Protein AF-A0A848JSM5-F1 (afdb_monomer)

Mean predicted aligned error: 14.93 Å

Structure (mmCIF, N/CA/C/O backbone):
data_AF-A0A848JSM5-F1
#
_entry.id   AF-A0A848JSM5-F1
#
loop_
_atom_site.group_PDB
_atom_site.id
_atom_site.type_symbol
_atom_site.label_atom_id
_atom_site.label_alt_id
_atom_site.label_comp_id
_atom_site.label_asym_id
_atom_site.label_entity_id
_atom_site.label_seq_id
_atom_site.pdbx_PDB_ins_code
_atom_site.Cartn_x
_atom_site.Cartn_y
_atom_site.Cartn_z
_atom_site.occupancy
_atom_site.B_iso_or_equiv
_atom_site.auth_seq_id
_atom_site.auth_comp_id
_atom_site.auth_asym_id
_atom_site.auth_atom_id
_atom_site.pdbx_PDB_model_num
ATOM 1 N N . MET A 1 1 ? 46.200 30.646 -58.687 1.00 48.59 1 MET A N 1
ATOM 2 C CA . MET A 1 1 ? 46.660 29.567 -57.787 1.00 48.59 1 MET A CA 1
ATOM 3 C C . MET A 1 1 ? 45.968 29.769 -56.439 1.00 48.59 1 MET A C 1
ATOM 5 O O . MET A 1 1 ? 46.358 30.695 -55.741 1.00 48.59 1 MET A O 1
ATOM 9 N N . PRO A 1 2 ? 44.880 29.048 -56.106 1.00 49.94 2 PRO A N 1
ATOM 10 C CA . PRO A 1 2 ? 44.233 29.205 -54.805 1.00 49.94 2 PRO A CA 1
ATOM 11 C C . PRO A 1 2 ? 45.131 28.624 -53.705 1.00 49.94 2 PRO A C 1
ATOM 13 O O . PRO A 1 2 ? 45.602 27.492 -53.800 1.00 49.94 2 PRO A O 1
ATOM 16 N N . SER A 1 3 ? 45.406 29.441 -52.691 1.00 56.88 3 SER A N 1
ATOM 17 C CA . SER A 1 3 ? 46.309 29.160 -51.575 1.00 56.88 3 SER A CA 1
ATOM 18 C C . SER A 1 3 ? 45.892 27.897 -50.813 1.00 56.88 3 SER A C 1
ATOM 20 O O . SER A 1 3 ? 44.774 27.810 -50.301 1.00 56.88 3 SER A O 1
ATOM 22 N N . GLY A 1 4 ? 46.806 26.926 -50.699 1.00 54.19 4 GLY A N 1
ATOM 23 C CA . GLY A 1 4 ? 46.560 25.599 -50.114 1.00 54.19 4 GLY A CA 1
ATOM 24 C C . GLY A 1 4 ? 46.012 25.595 -48.679 1.00 54.19 4 GLY A C 1
ATOM 25 O O . GLY A 1 4 ? 45.402 24.614 -48.265 1.00 54.19 4 GLY A O 1
ATOM 26 N N . ALA A 1 5 ? 46.131 26.701 -47.942 1.00 52.94 5 ALA A N 1
ATOM 27 C CA . ALA A 1 5 ? 45.606 26.846 -46.584 1.00 52.94 5 ALA A CA 1
ATOM 28 C C . ALA A 1 5 ? 44.074 26.670 -46.489 1.00 52.94 5 ALA A C 1
ATOM 30 O O . ALA A 1 5 ? 43.587 26.061 -45.538 1.00 52.94 5 ALA A O 1
ATOM 31 N N . ALA A 1 6 ? 43.307 27.125 -47.487 1.00 51.78 6 ALA A N 1
ATOM 32 C CA . ALA A 1 6 ? 41.842 27.021 -47.469 1.00 51.78 6 ALA A CA 1
ATOM 33 C C . ALA A 1 6 ? 41.346 25.569 -47.630 1.00 51.78 6 ALA A C 1
ATOM 35 O O . ALA A 1 6 ? 40.342 25.177 -47.035 1.00 51.78 6 ALA A O 1
ATOM 36 N N . PHE A 1 7 ? 42.083 24.745 -48.382 1.00 52.25 7 PHE A N 1
ATOM 37 C CA . PHE A 1 7 ? 41.768 23.325 -48.561 1.00 52.25 7 PHE A CA 1
ATOM 38 C C . PHE A 1 7 ? 41.990 22.519 -47.272 1.00 52.25 7 PHE A C 1
ATOM 40 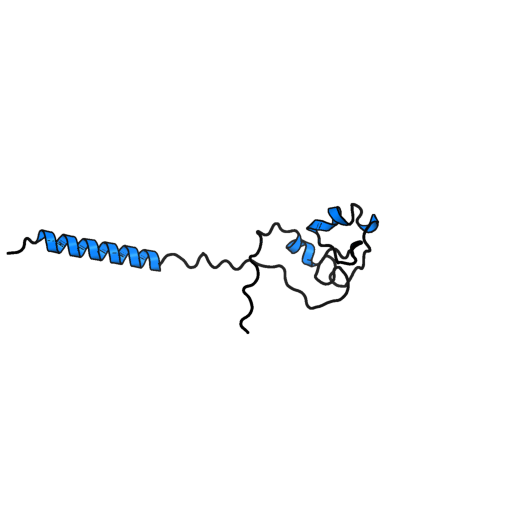O O . PHE A 1 7 ? 41.151 21.691 -46.916 1.00 52.25 7 PHE A O 1
ATOM 47 N N . PHE A 1 8 ? 43.071 22.795 -46.532 1.00 51.47 8 PHE A N 1
ATOM 48 C CA . PHE A 1 8 ? 43.365 22.111 -45.267 1.00 51.47 8 PHE A CA 1
ATOM 49 C C . PHE A 1 8 ? 42.349 22.437 -44.162 1.00 51.47 8 PHE A C 1
ATOM 51 O O . PHE A 1 8 ? 41.946 21.536 -43.423 1.00 51.47 8 PHE A O 1
ATOM 58 N N . VAL A 1 9 ? 41.872 23.686 -44.086 1.00 56.12 9 VAL A N 1
ATOM 59 C CA . VAL A 1 9 ? 40.868 24.117 -43.096 1.00 56.12 9 VAL A CA 1
ATOM 60 C C . VAL A 1 9 ? 39.523 23.414 -43.317 1.00 56.12 9 VAL A C 1
ATOM 62 O O . VAL A 1 9 ? 38.947 22.888 -42.366 1.00 56.12 9 VAL A O 1
ATOM 65 N N . CYS A 1 10 ? 39.055 23.302 -44.564 1.00 52.81 10 CYS A N 1
ATOM 66 C CA . CYS A 1 10 ? 37.804 22.605 -44.885 1.00 52.81 10 CYS A CA 1
ATOM 67 C C . CYS A 1 10 ? 37.871 21.091 -44.616 1.00 52.81 10 CYS A C 1
ATOM 69 O O . CYS A 1 10 ? 36.895 20.499 -44.150 1.00 52.81 10 CYS A O 1
ATOM 71 N N . ILE A 1 11 ? 39.018 20.451 -44.876 1.00 56.84 11 ILE A N 1
ATOM 72 C CA . ILE A 1 11 ? 39.216 19.013 -44.627 1.00 56.84 11 ILE A CA 1
ATOM 73 C C . ILE A 1 11 ? 39.283 18.725 -43.122 1.00 56.84 11 ILE A C 1
ATOM 75 O O . ILE A 1 11 ? 38.664 17.766 -42.656 1.00 56.84 11 ILE A O 1
ATOM 79 N N . ALA A 1 12 ? 39.980 19.562 -42.348 1.00 59.06 12 ALA A N 1
ATOM 80 C CA . ALA A 1 12 ? 40.025 19.446 -40.893 1.00 59.06 12 ALA A CA 1
ATOM 81 C C . ALA A 1 12 ? 38.633 19.651 -40.276 1.00 59.06 12 ALA A C 1
ATOM 83 O O . ALA A 1 12 ? 38.177 18.815 -39.500 1.00 59.06 12 ALA A O 1
ATOM 84 N N . MET A 1 13 ? 37.906 20.688 -40.697 1.00 58.66 13 MET A N 1
ATOM 85 C CA . MET A 1 13 ? 36.570 21.006 -40.183 1.00 58.66 13 MET A CA 1
ATOM 86 C C . MET A 1 13 ? 35.563 19.882 -40.470 1.00 58.66 13 MET A C 1
ATOM 88 O O . MET A 1 13 ? 34.798 19.486 -39.596 1.00 58.66 13 MET A O 1
ATOM 92 N N . ARG A 1 14 ? 35.638 19.269 -41.656 1.00 60.81 14 ARG A N 1
ATOM 93 C CA . ARG A 1 14 ? 34.800 18.123 -42.031 1.00 60.81 14 ARG A CA 1
ATOM 94 C C . ARG A 1 14 ? 35.130 16.875 -41.207 1.00 60.81 14 ARG A C 1
ATOM 96 O O . ARG A 1 14 ? 34.215 16.197 -40.756 1.00 60.81 14 ARG A O 1
ATOM 103 N N . ARG A 1 15 ? 36.409 16.595 -40.933 1.00 63.19 15 ARG A N 1
ATOM 104 C CA . ARG A 1 15 ? 36.826 15.466 -40.074 1.00 63.19 15 ARG A CA 1
ATOM 105 C C . ARG A 1 15 ? 36.381 15.636 -38.620 1.00 63.19 15 ARG A C 1
ATOM 107 O O . ARG A 1 15 ? 35.964 14.657 -38.011 1.00 63.19 15 ARG A O 1
ATOM 114 N N . TRP A 1 16 ? 36.422 16.858 -38.094 1.00 60.75 16 TRP A N 1
ATOM 115 C CA . TRP A 1 16 ? 35.923 17.177 -36.754 1.00 60.75 16 TRP A CA 1
ATOM 116 C C . TRP A 1 16 ? 34.403 17.018 -36.650 1.00 60.75 16 TRP A C 1
ATOM 118 O O . TRP A 1 16 ? 33.920 16.432 -35.685 1.00 60.75 16 TRP A O 1
ATOM 128 N N . ILE A 1 17 ? 33.660 17.445 -37.676 1.00 66.25 17 ILE A N 1
ATOM 129 C CA . ILE A 1 17 ? 32.206 17.241 -37.755 1.00 66.25 17 ILE A CA 1
ATOM 130 C C . ILE A 1 17 ? 31.872 15.743 -37.815 1.00 66.25 17 ILE A C 1
ATOM 132 O O . ILE A 1 17 ? 31.034 15.274 -37.050 1.00 66.25 17 ILE A O 1
ATOM 136 N N . PHE A 1 18 ? 32.561 14.964 -38.657 1.00 63.34 18 PHE A N 1
ATOM 137 C CA . PHE A 1 18 ? 32.331 13.518 -38.751 1.00 63.34 18 PHE A CA 1
ATOM 138 C C . PHE A 1 18 ? 32.675 12.774 -37.452 1.00 63.34 18 PHE A C 1
ATOM 140 O O . PHE A 1 18 ? 31.911 11.905 -37.040 1.00 63.34 18 PHE A O 1
ATOM 147 N N . ALA A 1 19 ? 33.779 13.121 -36.782 1.00 64.38 19 ALA A N 1
ATOM 148 C CA . ALA A 1 19 ? 34.157 12.515 -35.505 1.00 64.38 19 ALA A CA 1
ATOM 149 C C . ALA A 1 19 ? 33.168 12.861 -34.378 1.00 64.38 19 ALA A C 1
ATOM 151 O O . ALA A 1 19 ? 32.800 11.983 -33.600 1.00 64.38 19 ALA A O 1
ATOM 152 N N . ALA A 1 20 ? 32.684 14.107 -34.327 1.00 65.56 20 ALA A N 1
ATOM 153 C CA . ALA A 1 20 ? 31.655 14.526 -33.377 1.00 65.56 20 ALA A CA 1
ATOM 154 C C . ALA A 1 20 ? 30.314 13.813 -33.632 1.00 65.56 20 ALA A C 1
ATOM 156 O O . ALA A 1 20 ? 29.697 13.320 -32.692 1.00 65.56 20 ALA A O 1
ATOM 157 N N . CYS A 1 21 ? 29.889 13.679 -34.894 1.00 65.75 21 CYS A N 1
ATOM 158 C CA . CYS A 1 21 ? 28.680 12.930 -35.249 1.00 65.75 21 CYS A CA 1
ATOM 159 C C . CYS A 1 21 ? 28.793 11.436 -34.906 1.00 65.75 21 CYS A C 1
ATOM 161 O O . CYS A 1 21 ? 27.836 10.857 -34.396 1.00 65.75 21 CYS A O 1
ATOM 163 N N . LEU A 1 22 ? 29.955 10.814 -35.140 1.00 65.12 22 LEU A N 1
ATOM 164 C CA . LEU A 1 22 ? 30.190 9.411 -34.789 1.00 65.12 22 LEU A CA 1
ATOM 165 C C . LEU A 1 22 ? 30.195 9.201 -33.265 1.00 65.12 22 LEU A C 1
ATOM 167 O O . LEU A 1 22 ? 29.646 8.217 -32.784 1.00 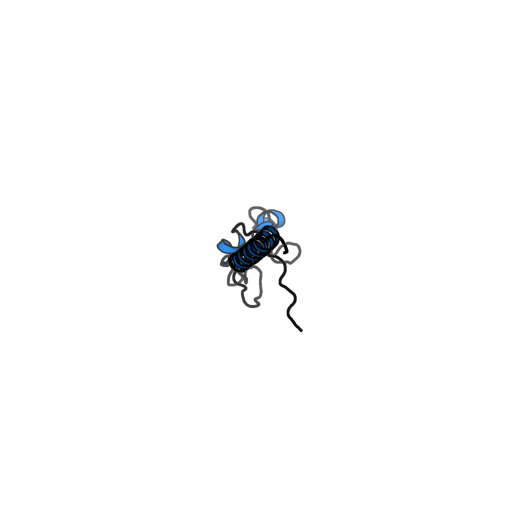65.12 22 LEU A O 1
ATOM 171 N N . ALA A 1 23 ? 30.762 10.142 -32.503 1.00 61.06 23 ALA A N 1
ATOM 172 C CA . ALA A 1 23 ? 30.735 10.107 -31.043 1.00 61.06 23 ALA A CA 1
ATOM 173 C C . ALA A 1 23 ? 29.303 10.221 -30.498 1.00 61.06 23 ALA A C 1
ATOM 175 O O . ALA A 1 23 ? 28.949 9.467 -29.598 1.00 61.06 23 ALA A O 1
ATOM 176 N N . VAL A 1 24 ? 28.461 11.084 -31.087 1.00 63.06 24 VAL A N 1
ATOM 177 C CA . VAL A 1 24 ? 27.030 11.213 -30.742 1.00 63.06 24 VAL A CA 1
ATOM 178 C C . VAL A 1 24 ? 26.243 9.935 -31.056 1.00 63.06 24 VAL A C 1
ATOM 180 O O . VAL A 1 24 ? 25.387 9.542 -30.268 1.00 63.06 24 VAL A O 1
ATOM 183 N N . LEU A 1 25 ? 26.568 9.243 -32.152 1.00 60.75 25 LEU A N 1
ATOM 184 C CA . LEU A 1 25 ? 25.968 7.950 -32.517 1.00 60.75 25 LEU A CA 1
ATOM 185 C C . LEU A 1 25 ? 26.408 6.782 -31.612 1.00 60.75 25 LEU A C 1
ATOM 187 O O . LEU A 1 25 ? 25.768 5.733 -31.632 1.00 60.75 25 LEU A O 1
ATOM 191 N N . LEU A 1 26 ? 27.471 6.954 -30.820 1.00 58.31 26 LEU A N 1
ATOM 192 C CA . LEU A 1 26 ? 27.982 5.965 -29.865 1.00 58.31 26 LEU A CA 1
ATOM 193 C C . LEU A 1 26 ? 27.612 6.287 -28.404 1.00 58.31 26 LEU A C 1
ATOM 195 O O . LEU A 1 26 ? 28.029 5.551 -27.506 1.00 58.31 26 LEU A O 1
ATOM 199 N N . LEU A 1 27 ? 26.828 7.346 -28.133 1.00 59.84 27 LEU A N 1
ATOM 200 C CA . LEU A 1 27 ? 26.305 7.571 -26.783 1.00 59.84 27 LEU A CA 1
ATOM 201 C C . LEU A 1 27 ? 25.325 6.442 -26.419 1.00 59.84 27 LEU A C 1
ATOM 203 O O . LEU A 1 27 ? 24.403 6.136 -27.176 1.00 59.84 27 LEU A O 1
ATOM 207 N N . PRO A 1 28 ? 25.536 5.789 -25.268 1.00 53.25 28 PRO A N 1
ATOM 208 C CA . PRO A 1 28 ? 24.999 4.471 -24.993 1.00 53.25 28 PRO A CA 1
ATOM 209 C C . PRO A 1 28 ? 23.483 4.513 -24.799 1.00 53.25 28 PRO A C 1
ATOM 211 O O . PRO A 1 28 ? 22.940 5.446 -24.205 1.00 53.25 28 PRO A O 1
ATOM 214 N N . ALA A 1 29 ? 22.819 3.422 -25.191 1.00 56.69 29 ALA A N 1
ATOM 215 C CA . ALA A 1 29 ? 21.423 3.071 -24.902 1.00 56.69 29 ALA A CA 1
ATOM 216 C C . ALA A 1 29 ? 21.089 2.942 -23.389 1.00 56.69 29 ALA A C 1
ATOM 218 O O . ALA A 1 29 ? 20.137 2.269 -23.002 1.00 56.69 29 ALA A O 1
ATOM 219 N N . ALA A 1 30 ? 21.853 3.600 -22.512 1.00 54.91 30 ALA A N 1
ATOM 220 C CA . ALA A 1 30 ? 21.730 3.576 -21.058 1.00 54.91 30 ALA A CA 1
ATOM 221 C C . ALA A 1 30 ? 20.475 4.295 -20.526 1.00 54.91 30 ALA A C 1
ATOM 223 O O . ALA A 1 30 ? 20.178 4.203 -19.337 1.00 54.91 30 ALA A O 1
ATOM 224 N N . PHE A 1 31 ? 19.717 4.989 -21.381 1.00 56.59 31 PHE A N 1
ATOM 225 C CA . PHE A 1 31 ? 18.493 5.689 -20.979 1.00 56.59 31 PHE A CA 1
ATOM 226 C C . PHE A 1 31 ? 17.221 4.829 -21.039 1.00 56.59 31 PHE A C 1
ATOM 228 O O . PHE A 1 31 ? 16.188 5.254 -20.524 1.00 56.59 31 PHE A O 1
ATOM 235 N N . LEU A 1 32 ? 17.270 3.605 -21.581 1.00 55.16 32 LEU A N 1
ATOM 236 C CA . LEU A 1 32 ? 16.140 2.668 -21.530 1.00 55.16 32 LEU A CA 1
ATOM 237 C C . LEU A 1 32 ? 16.172 1.829 -20.243 1.00 55.16 32 LEU A C 1
ATOM 239 O O . LEU A 1 32 ? 16.291 0.608 -20.265 1.00 55.16 32 LEU A O 1
ATOM 243 N N . GLN A 1 33 ? 16.064 2.485 -19.092 1.00 53.00 33 GLN A N 1
ATOM 244 C CA . GLN A 1 33 ? 15.760 1.800 -17.835 1.00 53.00 33 GLN A CA 1
ATOM 245 C C . GLN A 1 33 ? 14.237 1.669 -17.707 1.00 53.00 33 GLN A C 1
ATOM 247 O O . GLN A 1 33 ? 13.554 2.601 -17.279 1.00 53.00 33 GLN A O 1
ATOM 252 N N . ALA A 1 34 ? 13.696 0.508 -18.086 1.00 58.38 34 ALA A N 1
ATOM 253 C CA . ALA A 1 34 ? 12.335 0.125 -17.726 1.00 58.38 34 ALA A CA 1
ATOM 254 C C . ALA A 1 34 ? 12.233 0.064 -16.194 1.00 58.38 34 ALA A C 1
ATOM 256 O O . ALA A 1 34 ? 12.996 -0.649 -15.543 1.00 58.38 34 ALA A O 1
ATOM 257 N N . LYS A 1 35 ? 11.323 0.841 -15.599 1.00 55.12 35 LYS A N 1
ATO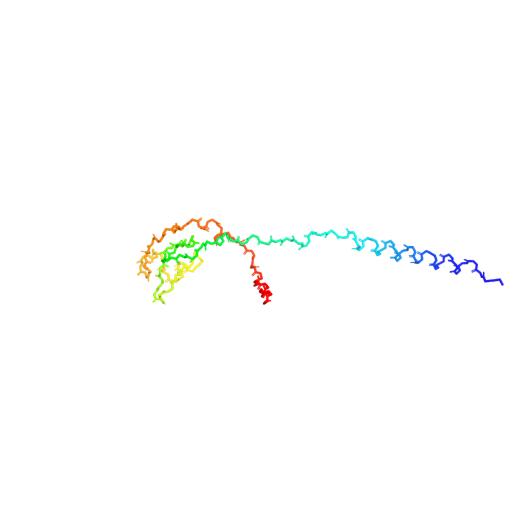M 258 C CA . LYS A 1 35 ? 11.100 0.798 -14.150 1.00 55.12 35 LYS A CA 1
ATOM 259 C C . LYS A 1 35 ? 10.227 -0.397 -13.802 1.00 55.12 35 LYS A C 1
ATOM 261 O O . LYS A 1 35 ? 9.121 -0.525 -14.315 1.00 55.12 35 LYS A O 1
ATOM 266 N N . GLU A 1 36 ? 10.728 -1.241 -12.910 1.00 54.12 36 GLU A N 1
ATOM 267 C CA . GLU A 1 36 ? 9.997 -2.371 -12.339 1.00 54.12 36 GLU A CA 1
ATOM 268 C C . GLU A 1 36 ? 8.770 -1.869 -11.564 1.00 54.12 36 GLU A C 1
ATOM 270 O O . GLU A 1 36 ? 8.887 -1.351 -10.449 1.00 54.12 36 GLU A O 1
ATOM 275 N N . ALA A 1 37 ? 7.585 -2.007 -12.155 1.00 68.12 37 ALA A N 1
ATOM 276 C CA . ALA A 1 37 ? 6.340 -1.950 -11.404 1.00 68.12 37 ALA A CA 1
ATOM 277 C C . ALA A 1 37 ? 6.209 -3.223 -10.553 1.00 68.12 37 ALA A C 1
ATOM 279 O O . ALA A 1 37 ? 6.770 -4.269 -10.889 1.00 68.12 37 ALA A O 1
ATOM 280 N N . CYS A 1 38 ? 5.461 -3.150 -9.449 1.00 76.69 38 CYS A N 1
ATOM 281 C CA . CYS A 1 38 ? 5.126 -4.363 -8.709 1.00 76.69 38 CYS A CA 1
ATOM 282 C C . CYS A 1 38 ? 4.367 -5.340 -9.617 1.00 76.69 38 CYS A C 1
ATOM 284 O O . CYS A 1 38 ? 3.610 -4.889 -10.478 1.00 76.69 38 CYS A O 1
ATOM 286 N N . PRO A 1 39 ? 4.550 -6.658 -9.430 1.00 74.88 39 PRO A N 1
ATOM 287 C CA . PRO A 1 39 ? 3.872 -7.654 -10.245 1.00 74.88 39 PRO A CA 1
ATOM 288 C C . PRO A 1 39 ? 2.356 -7.450 -10.169 1.00 74.88 39 PRO A C 1
ATOM 290 O O . PRO A 1 39 ? 1.751 -7.545 -9.094 1.00 74.88 39 PRO A O 1
ATOM 293 N N . GLU A 1 40 ? 1.755 -7.147 -11.319 1.00 71.50 40 GLU A N 1
ATOM 294 C CA . GLU A 1 40 ? 0.308 -7.041 -11.455 1.00 71.50 40 GLU A CA 1
ATOM 295 C C . GLU A 1 40 ? -0.287 -8.443 -11.274 1.00 71.50 40 GLU A C 1
ATOM 297 O O . GLU A 1 40 ? 0.174 -9.422 -11.863 1.00 71.50 40 GLU A O 1
ATOM 302 N N . ARG A 1 41 ? -1.298 -8.549 -10.416 1.00 71.50 41 ARG A N 1
ATOM 303 C CA . ARG A 1 41 ? -1.978 -9.811 -10.107 1.00 71.50 41 ARG A CA 1
ATOM 304 C C . ARG A 1 41 ? -3.321 -9.873 -10.835 1.00 71.50 41 ARG A C 1
ATOM 306 O O . ARG A 1 41 ? -3.920 -8.817 -11.068 1.00 71.50 41 ARG A O 1
ATOM 313 N N . PRO A 1 42 ? -3.806 -11.081 -11.186 1.00 78.00 42 PRO A N 1
ATOM 314 C CA . PRO A 1 42 ? -5.074 -11.240 -11.887 1.00 78.00 42 PRO A CA 1
ATOM 315 C C . PRO A 1 42 ? -6.230 -10.578 -11.121 1.00 78.00 42 PRO A C 1
ATOM 317 O O . PRO A 1 42 ? -6.143 -10.395 -9.901 1.00 78.00 42 PRO A O 1
ATOM 320 N N . PRO A 1 43 ? -7.325 -10.217 -11.814 1.00 80.00 43 PRO A N 1
ATOM 321 C CA . PRO A 1 43 ? -8.516 -9.697 -11.165 1.00 80.00 43 PRO A CA 1
ATOM 322 C C . PRO A 1 43 ? -8.982 -10.655 -10.071 1.00 80.00 43 PRO A C 1
ATOM 324 O O . PRO A 1 43 ? -9.173 -11.847 -10.296 1.00 80.00 43 PRO A O 1
ATOM 327 N N . CYS A 1 44 ? -9.162 -10.119 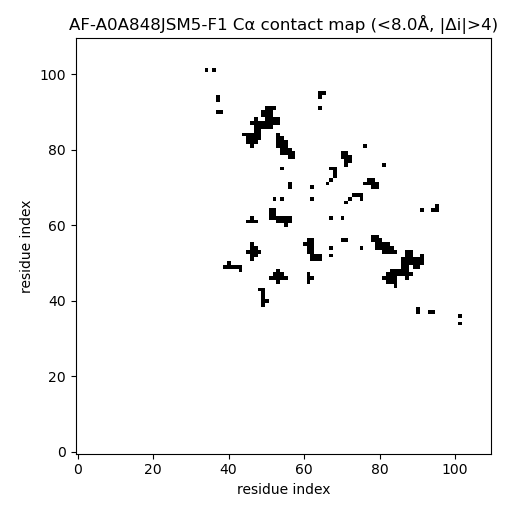-8.875 1.00 86.44 44 CYS A N 1
ATOM 328 C CA . CYS A 1 44 ? -9.529 -10.872 -7.690 1.00 86.44 44 CYS A CA 1
ATOM 329 C C . CYS A 1 44 ? -10.520 -10.052 -6.859 1.00 86.44 44 CYS A C 1
ATOM 331 O O . CYS A 1 44 ? -10.696 -8.851 -7.084 1.00 86.44 44 CYS A O 1
ATOM 333 N N . ARG A 1 45 ? -11.217 -10.714 -5.930 1.00 90.69 45 ARG A N 1
ATOM 334 C CA . ARG A 1 45 ? -12.225 -10.083 -5.069 1.00 90.69 45 ARG A CA 1
ATOM 335 C C . ARG A 1 45 ? -11.693 -9.911 -3.652 1.00 90.69 45 ARG A C 1
ATOM 337 O O . ARG A 1 45 ? -10.942 -10.747 -3.161 1.00 90.69 45 ARG A O 1
ATOM 344 N N . GLY A 1 46 ? -12.149 -8.842 -3.009 1.00 92.62 46 GLY A N 1
ATOM 345 C CA . GLY A 1 46 ? -11.775 -8.489 -1.644 1.00 92.62 46 GLY A CA 1
ATOM 346 C C . GLY A 1 46 ? -10.486 -7.671 -1.552 1.00 92.62 46 GLY A C 1
ATOM 347 O O . GLY A 1 46 ? -9.614 -7.701 -2.425 1.00 92.62 46 GLY A O 1
ATOM 348 N N . CYS A 1 47 ? -10.375 -6.897 -0.483 1.00 94.44 47 CYS A N 1
ATOM 349 C CA . CYS A 1 47 ? -9.217 -6.073 -0.199 1.00 94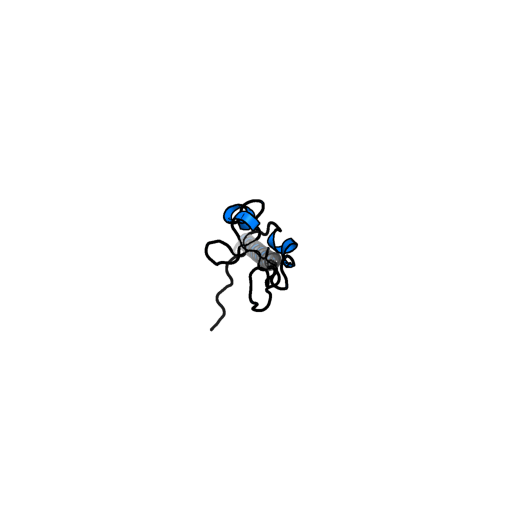.44 47 CYS A CA 1
ATOM 350 C C . CYS A 1 47 ? -8.037 -6.941 0.225 1.00 94.44 47 CYS A C 1
ATOM 352 O O . CYS A 1 47 ? -8.175 -7.871 1.013 1.00 94.44 47 CYS A O 1
ATOM 354 N N . GLY A 1 48 ? -6.863 -6.624 -0.327 1.00 92.19 48 GLY A N 1
ATOM 355 C CA . GLY A 1 48 ? -5.631 -7.390 -0.124 1.00 92.19 48 GLY A CA 1
ATOM 356 C C . GLY A 1 48 ? -5.335 -8.421 -1.209 1.00 92.19 48 GLY A C 1
ATOM 35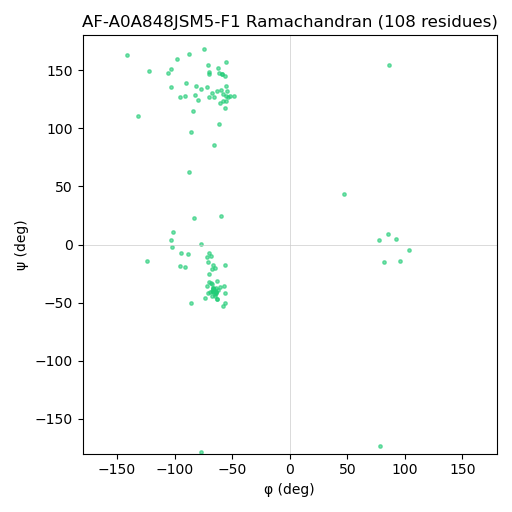7 O O . GLY A 1 48 ? -4.183 -8.815 -1.338 1.00 92.19 48 GLY A O 1
ATOM 358 N N . CYS A 1 49 ? -6.296 -8.764 -2.071 1.00 92.19 49 CYS A N 1
ATOM 359 C CA . CYS A 1 49 ? -6.114 -9.859 -3.026 1.00 92.19 49 CYS A CA 1
ATOM 360 C C . CYS A 1 49 ? -4.977 -9.621 -4.045 1.00 92.19 49 CYS A C 1
ATOM 362 O O . CYS A 1 49 ? -4.254 -10.530 -4.449 1.00 92.19 49 CYS A O 1
ATOM 364 N N . LYS A 1 50 ? -4.743 -8.352 -4.400 1.00 88.56 50 LYS A N 1
ATOM 365 C CA . LYS A 1 50 ? -3.607 -7.910 -5.222 1.00 88.56 50 LYS A CA 1
ATOM 366 C C . LYS A 1 50 ? -2.317 -7.695 -4.415 1.00 88.56 50 LYS A C 1
ATOM 368 O O . LYS A 1 50 ? -1.471 -6.907 -4.828 1.00 88.56 50 LYS A O 1
ATOM 373 N N . GLY A 1 51 ? -2.161 -8.309 -3.244 1.00 89.94 51 GLY A N 1
ATOM 374 C CA . GLY A 1 51 ? -0.980 -8.106 -2.401 1.00 89.94 51 GLY A CA 1
ATOM 375 C C . GLY A 1 51 ? -1.034 -6.900 -1.458 1.00 89.94 51 GLY A C 1
ATOM 376 O O . GLY A 1 51 ? -0.012 -6.548 -0.873 1.00 89.94 51 GLY A O 1
ATOM 377 N N . GLY A 1 52 ? -2.192 -6.244 -1.331 1.00 92.06 52 GLY A N 1
ATOM 378 C CA . GLY A 1 52 ? -2.392 -5.070 -0.470 1.00 92.06 52 GLY A CA 1
ATOM 379 C C . GLY A 1 52 ? -2.521 -5.413 1.024 1.00 92.06 52 GLY A C 1
ATOM 380 O O . GLY A 1 52 ? -2.477 -6.586 1.388 1.00 92.06 52 GLY A O 1
ATOM 381 N N . PRO A 1 53 ? -2.736 -4.420 1.905 1.00 94.31 53 PRO A N 1
ATOM 382 C CA . PRO A 1 53 ? -2.803 -4.630 3.355 1.00 94.31 53 PRO A CA 1
ATOM 383 C C . PRO A 1 53 ? -4.067 -5.355 3.840 1.00 94.31 53 PRO A C 1
ATOM 385 O O . PRO A 1 53 ? -4.115 -5.749 4.997 1.00 94.31 53 PRO A O 1
ATOM 388 N N . GLY A 1 54 ? -5.085 -5.534 2.992 1.00 95.56 54 GLY A N 1
ATOM 389 C CA . GLY A 1 54 ? -6.275 -6.321 3.340 1.00 95.56 54 GLY A CA 1
ATOM 390 C C . GLY A 1 54 ? -7.440 -5.535 3.941 1.00 95.56 54 GLY A C 1
ATOM 391 O O . GLY A 1 54 ? -8.437 -6.137 4.321 1.00 95.56 54 GLY A O 1
ATOM 392 N N . TYR A 1 55 ? -7.341 -4.206 4.022 1.00 96.62 55 TYR A N 1
ATOM 393 C CA . TYR A 1 55 ? -8.337 -3.364 4.687 1.00 96.6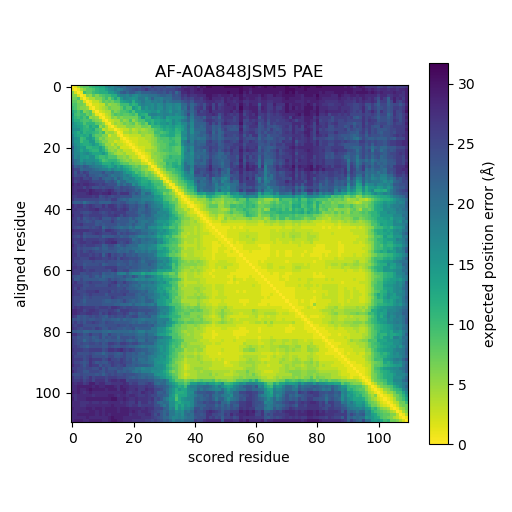2 55 TYR A CA 1
ATOM 394 C C . TYR A 1 55 ? -9.250 -2.642 3.695 1.00 96.62 55 TYR A C 1
ATOM 396 O O . TYR A 1 55 ? -8.775 -2.057 2.715 1.00 96.62 55 TYR A O 1
ATOM 404 N N . ARG A 1 56 ? -10.554 -2.650 3.983 1.00 96.94 56 ARG A N 1
ATOM 405 C CA . ARG A 1 56 ? -11.555 -1.796 3.342 1.00 96.94 56 ARG A CA 1
ATOM 406 C C . ARG A 1 56 ? -11.793 -0.554 4.193 1.00 96.94 56 ARG A C 1
ATOM 408 O O . ARG A 1 56 ? -12.066 -0.660 5.388 1.00 96.94 56 ARG A O 1
ATOM 415 N N . GLY A 1 57 ? -11.672 0.605 3.560 1.00 95.88 57 GLY A N 1
ATOM 416 C CA . GLY A 1 57 ? -11.908 1.905 4.158 1.00 95.88 57 GLY A CA 1
ATOM 417 C C . GLY A 1 57 ? -13.392 2.209 4.363 1.00 95.88 57 GLY A C 1
ATOM 418 O O . GLY A 1 57 ? -14.259 1.524 3.812 1.00 95.88 57 GLY A O 1
ATOM 419 N N . PRO A 1 58 ? -13.695 3.269 5.127 1.00 94.94 58 PRO A N 1
ATOM 420 C CA . PRO A 1 58 ? -15.065 3.731 5.348 1.00 94.94 58 PRO A CA 1
ATOM 421 C C . PRO A 1 58 ? -15.743 4.240 4.065 1.00 94.94 58 PRO A C 1
ATOM 423 O O . PRO A 1 58 ? -16.965 4.268 3.985 1.00 94.94 58 PRO A O 1
ATOM 426 N N . ASP A 1 59 ? -14.964 4.599 3.042 1.00 94.06 59 ASP A N 1
ATOM 427 C CA . ASP A 1 59 ? -15.437 4.951 1.698 1.00 94.06 59 ASP A CA 1
ATOM 428 C C . ASP A 1 59 ? -15.835 3.724 0.850 1.00 94.06 59 ASP A C 1
ATOM 430 O O . ASP A 1 59 ? -16.213 3.855 -0.315 1.00 94.06 59 ASP A O 1
ATOM 434 N N . GLY A 1 60 ? -15.715 2.518 1.411 1.00 93.88 60 GLY A N 1
ATOM 435 C CA . GLY A 1 60 ? -15.990 1.258 0.733 1.00 93.88 60 GLY A CA 1
ATOM 436 C C . GLY A 1 60 ? -14.885 0.808 -0.226 1.00 93.88 60 GLY A C 1
ATOM 437 O O . GLY A 1 60 ? -15.046 -0.231 -0.874 1.00 93.88 60 GLY A O 1
ATOM 438 N N . ARG A 1 61 ? -13.754 1.522 -0.327 1.00 94.56 61 ARG A N 1
ATOM 439 C CA . ARG A 1 61 ? -12.630 1.170 -1.214 1.00 94.56 61 ARG A CA 1
ATOM 440 C C . ARG A 1 61 ? -11.531 0.437 -0.447 1.00 94.56 61 ARG A C 1
ATOM 442 O O . ARG A 1 61 ? -11.439 0.504 0.774 1.00 94.56 61 ARG A O 1
ATOM 449 N N . CYS A 1 62 ? -10.682 -0.290 -1.169 1.00 94.69 62 CYS A N 1
ATOM 450 C CA . CYS A 1 62 ? -9.525 -0.942 -0.561 1.00 94.69 62 CYS A CA 1
ATOM 451 C C . CYS A 1 62 ? -8.407 0.063 -0.301 1.00 94.69 62 CYS A C 1
ATOM 453 O O . CYS A 1 62 ? -8.053 0.843 -1.184 1.00 94.69 62 CYS A O 1
ATOM 455 N N . VAL A 1 63 ? -7.832 0.005 0.895 1.00 94.81 63 VAL A N 1
ATOM 456 C CA . VAL A 1 63 ? -6.784 0.923 1.337 1.00 94.81 63 VAL A CA 1
ATOM 457 C C . VAL A 1 63 ? -5.408 0.360 0.976 1.00 94.81 63 VAL A C 1
ATOM 459 O O . VAL A 1 63 ? -5.168 -0.841 1.099 1.00 94.81 63 VAL A O 1
ATOM 462 N N . GLY A 1 64 ? -4.502 1.218 0.502 1.00 92.75 64 GLY A N 1
ATOM 463 C CA . GLY A 1 64 ? -3.109 0.866 0.210 1.00 92.75 64 GLY A CA 1
ATOM 464 C C . GLY A 1 64 ? -2.197 1.003 1.434 1.00 92.75 64 GLY A C 1
ATOM 465 O O . GLY A 1 64 ? -2.544 1.674 2.400 1.00 92.75 64 GLY A O 1
ATOM 466 N N . PHE A 1 65 ? -0.999 0.405 1.395 1.00 91.69 65 PHE A N 1
ATOM 467 C CA . PHE A 1 65 ? -0.040 0.488 2.512 1.00 91.69 65 PHE A CA 1
ATOM 468 C C . PHE A 1 65 ? 0.337 1.928 2.887 1.00 91.69 65 PHE A C 1
ATOM 470 O O . PHE A 1 65 ? 0.525 2.209 4.066 1.00 91.69 65 PHE A O 1
ATOM 477 N N . ALA A 1 66 ? 0.428 2.829 1.903 1.00 89.44 66 ALA A N 1
ATOM 478 C CA . ALA A 1 66 ? 0.803 4.226 2.120 1.00 89.44 66 ALA A CA 1
ATOM 479 C C . ALA A 1 66 ? -0.263 5.029 2.885 1.00 89.44 66 ALA A C 1
ATOM 481 O O . ALA A 1 66 ? 0.078 5.909 3.669 1.00 89.44 66 ALA A O 1
ATOM 482 N N . ASP A 1 67 ? -1.541 4.700 2.686 1.00 92.81 67 ASP A N 1
ATOM 483 C CA . ASP A 1 67 ? -2.668 5.432 3.272 1.00 92.81 67 ASP A CA 1
ATOM 484 C C . ASP A 1 67 ? -3.287 4.715 4.478 1.00 92.81 67 ASP A C 1
ATOM 486 O O . ASP A 1 67 ? -4.211 5.241 5.098 1.00 92.81 67 ASP A O 1
ATOM 490 N N . LEU A 1 68 ? -2.790 3.525 4.834 1.00 92.94 68 LEU A N 1
ATOM 491 C CA . LEU A 1 68 ? -3.395 2.671 5.854 1.00 92.94 68 LEU A CA 1
ATOM 492 C C . LEU A 1 68 ? -3.513 3.374 7.208 1.00 92.94 68 LEU A C 1
ATOM 494 O O . LEU A 1 68 ? -4.609 3.458 7.747 1.00 92.94 68 LEU A O 1
ATOM 498 N N . SER A 1 69 ? -2.426 3.937 7.734 1.00 92.81 69 SER A N 1
ATOM 499 C CA . SER A 1 69 ? -2.461 4.652 9.017 1.00 92.81 69 SER A CA 1
ATOM 500 C C . SER A 1 69 ? -3.269 5.951 8.939 1.00 92.81 69 SER A C 1
ATOM 502 O O . SER A 1 69 ? -3.970 6.303 9.884 1.00 92.81 69 SER A O 1
ATOM 504 N N . LYS A 1 70 ? -3.235 6.643 7.794 1.00 94.19 70 LYS A N 1
ATOM 505 C CA . LYS A 1 70 ? -3.968 7.898 7.575 1.00 94.19 70 LYS A CA 1
ATOM 506 C C . LYS A 1 70 ? -5.485 7.687 7.553 1.00 94.19 70 LYS A C 1
ATOM 508 O O . LYS A 1 70 ? -6.218 8.472 8.148 1.00 94.19 70 LYS A O 1
ATOM 513 N N . ILE A 1 71 ? -5.950 6.650 6.859 1.00 95.06 71 ILE A N 1
ATOM 514 C CA . ILE A 1 71 ? -7.378 6.354 6.685 1.00 95.06 71 ILE A CA 1
ATOM 515 C C . ILE A 1 71 ? -7.896 5.525 7.863 1.00 95.06 71 ILE A C 1
ATOM 517 O O . ILE A 1 71 ? -8.899 5.879 8.484 1.00 95.06 71 ILE A O 1
ATOM 521 N N . CYS A 1 72 ? -7.203 4.436 8.190 1.00 95.31 72 CYS A N 1
ATOM 522 C CA . CYS A 1 72 ? -7.675 3.432 9.139 1.00 95.31 72 CYS A CA 1
ATOM 523 C C . CYS A 1 72 ? -7.249 3.697 10.589 1.00 95.31 72 CYS A C 1
ATOM 525 O O . CYS A 1 72 ? -7.873 3.172 11.510 1.00 95.31 72 CYS A O 1
ATOM 527 N N . GLY A 1 73 ? -6.224 4.526 10.802 1.00 93.38 73 GLY A N 1
ATOM 528 C CA . GLY A 1 73 ? -5.606 4.725 12.111 1.00 93.38 73 GLY A CA 1
ATOM 529 C C . GLY A 1 73 ? -4.651 3.595 12.496 1.00 93.38 73 GLY A C 1
ATOM 530 O O . GLY A 1 73 ? -4.357 2.694 11.708 1.00 93.38 73 GLY A O 1
ATOM 531 N N . GLU A 1 74 ? -4.164 3.659 13.732 1.00 93.50 74 GLU A N 1
ATOM 532 C CA . GLU A 1 74 ? -3.290 2.651 14.322 1.00 93.50 74 GLU A CA 1
ATOM 533 C C . GLU A 1 74 ? -3.820 2.291 15.721 1.00 93.50 74 GLU A C 1
ATOM 535 O O . GLU A 1 74 ? -3.785 3.139 16.615 1.00 93.50 74 GLU A O 1
ATOM 540 N N . PRO A 1 75 ? -4.356 1.071 15.931 1.00 90.94 75 PRO A N 1
ATOM 541 C CA . PRO A 1 75 ? -4.502 -0.029 14.972 1.00 90.94 75 PRO A CA 1
ATOM 542 C C . PRO A 1 75 ? -5.549 0.222 13.857 1.00 90.94 75 PRO A C 1
ATOM 544 O O . PRO A 1 75 ? -6.594 0.823 14.110 1.00 90.94 75 PRO A O 1
ATOM 547 N N . PRO A 1 76 ? -5.326 -0.302 12.633 1.00 91.94 76 PRO A N 1
ATOM 548 C CA . PRO A 1 76 ? -6.192 -0.067 11.467 1.00 91.94 76 PRO A CA 1
ATOM 549 C C . PRO A 1 76 ? -7.598 -0.675 11.593 1.00 91.94 76 PRO A C 1
ATOM 551 O O . PRO A 1 76 ? -8.524 -0.275 10.888 1.00 91.94 76 PRO A O 1
ATOM 554 N N . THR A 1 77 ? -7.786 -1.619 12.513 1.00 93.12 77 THR A N 1
ATOM 555 C CA . THR A 1 77 ? -9.081 -2.246 12.812 1.00 93.12 77 THR A CA 1
ATOM 556 C C . THR A 1 77 ? -10.087 -1.298 13.469 1.00 93.12 77 THR A C 1
ATOM 558 O O . THR A 1 77 ? -11.255 -1.653 13.582 1.00 93.12 77 THR A O 1
ATOM 561 N N . GLN A 1 78 ? -9.676 -0.097 13.895 1.00 91.31 78 GLN A N 1
ATOM 562 C CA . GLN A 1 78 ? -10.590 0.874 14.505 1.00 91.31 78 GLN A CA 1
ATOM 563 C C . GLN A 1 78 ? -11.551 1.515 13.501 1.00 91.31 78 GLN A C 1
ATOM 565 O O . GLN A 1 78 ? -12.684 1.831 13.856 1.00 91.31 78 GLN A O 1
ATOM 570 N N . ARG A 1 79 ? -11.097 1.756 12.264 1.00 93.50 79 ARG A N 1
ATOM 571 C CA . ARG A 1 79 ? -11.880 2.479 11.243 1.00 93.50 79 ARG A CA 1
ATOM 572 C C . ARG A 1 79 ? -12.068 1.707 9.946 1.00 93.50 79 ARG A C 1
ATOM 574 O O . ARG A 1 79 ? -12.893 2.101 9.127 1.00 93.50 79 ARG A O 1
ATOM 581 N N . CYS A 1 80 ? -11.303 0.640 9.745 1.00 96.75 80 CYS A N 1
ATOM 582 C CA . CYS A 1 80 ? -11.353 -0.165 8.537 1.00 96.75 80 CYS A CA 1
ATOM 583 C C . CYS A 1 80 ? -11.665 -1.621 8.856 1.00 96.75 80 CYS A C 1
ATOM 585 O O . CYS A 1 80 ? -11.268 -2.155 9.892 1.00 96.75 80 CYS A O 1
ATOM 587 N N . VAL A 1 81 ? -12.332 -2.281 7.914 1.00 96.56 81 VAL A N 1
ATOM 588 C CA . VAL A 1 81 ? -12.667 -3.703 8.009 1.00 96.56 81 VAL A CA 1
ATOM 589 C C . VAL A 1 81 ? -11.554 -4.518 7.366 1.00 96.56 81 VAL A C 1
ATOM 591 O O . VAL A 1 81 ? -11.175 -4.260 6.224 1.00 96.56 81 VAL A O 1
ATOM 594 N N . PHE A 1 82 ? -11.025 -5.502 8.089 1.00 95.88 82 PHE A N 1
ATOM 595 C CA . PHE A 1 82 ? -10.040 -6.433 7.549 1.00 95.88 82 PHE A CA 1
ATOM 596 C C . PHE A 1 82 ? -10.745 -7.573 6.804 1.00 95.88 82 PHE A C 1
ATOM 598 O O . PHE A 1 82 ? -11.466 -8.356 7.415 1.00 95.88 82 PHE A O 1
ATOM 605 N N . GLU A 1 83 ? -10.547 -7.663 5.488 1.00 95.19 83 GLU A N 1
ATOM 606 C CA . GLU A 1 83 ? -11.193 -8.677 4.638 1.00 95.19 83 GLU A CA 1
ATOM 607 C C . GLU A 1 83 ? -10.336 -9.922 4.407 1.00 95.19 83 GLU A C 1
ATOM 609 O O . GLU A 1 83 ? -10.863 -10.957 4.011 1.00 95.19 83 GLU A O 1
ATOM 614 N N . ASN A 1 84 ? -9.024 -9.820 4.637 1.00 91.62 84 ASN A N 1
ATOM 615 C CA . ASN A 1 84 ? -8.066 -10.919 4.505 1.00 91.62 84 ASN A CA 1
ATOM 616 C C . ASN A 1 84 ? -8.197 -11.730 3.200 1.00 91.62 84 ASN A C 1
ATOM 618 O O . ASN A 1 84 ? -8.161 -12.963 3.212 1.00 91.62 84 ASN A O 1
ATOM 622 N N . ALA A 1 85 ? -8.378 -11.060 2.061 1.00 93.44 85 ALA A N 1
ATOM 623 C CA . ALA A 1 85 ? -8.492 -11.771 0.795 1.00 93.44 85 ALA A CA 1
ATOM 624 C C . ALA A 1 85 ? -7.191 -12.546 0.472 1.00 93.44 85 ALA A C 1
ATOM 626 O O . ALA A 1 85 ? -6.105 -12.108 0.880 1.00 93.44 85 ALA A O 1
ATOM 627 N N . PRO A 1 86 ? -7.262 -13.661 -0.283 1.00 89.19 86 PRO A N 1
ATOM 628 C CA . PRO A 1 86 ? -6.086 -14.446 -0.656 1.00 89.19 86 PRO A CA 1
ATOM 629 C C . PRO A 1 86 ? -5.040 -13.578 -1.353 1.00 89.19 86 PRO A C 1
ATOM 631 O O . PRO A 1 86 ? -5.350 -12.924 -2.346 1.00 89.19 86 PRO A O 1
ATOM 634 N N . GLY A 1 87 ? -3.819 -13.554 -0.824 1.00 87.44 87 GLY A N 1
ATOM 635 C CA . GLY A 1 87 ? -2.758 -12.669 -1.298 1.00 87.44 87 GLY A CA 1
ATOM 636 C C . GLY A 1 87 ? -2.492 -11.455 -0.410 1.00 87.44 87 GLY A C 1
ATOM 637 O O . GLY A 1 87 ? -1.553 -10.716 -0.684 1.00 87.44 87 GLY A O 1
ATOM 638 N N . THR A 1 88 ? -3.269 -11.226 0.653 1.00 92.88 88 THR A N 1
ATOM 639 C CA . THR A 1 88 ? -3.048 -10.103 1.581 1.00 92.88 88 THR A CA 1
ATOM 640 C C . THR A 1 88 ? -1.603 -10.076 2.090 1.00 92.88 88 THR A C 1
ATOM 642 O O . THR A 1 88 ? -1.082 -11.067 2.588 1.00 92.88 88 THR A O 1
ATOM 645 N N . GLY A 1 89 ? -0.940 -8.925 1.962 1.00 89.44 89 GLY A N 1
ATOM 646 C CA . GLY A 1 89 ? 0.444 -8.730 2.398 1.00 89.44 89 GLY A CA 1
ATOM 647 C C . GLY A 1 89 ? 1.519 -9.213 1.421 1.00 89.44 89 GLY A C 1
ATOM 648 O O . GLY A 1 89 ? 2.664 -8.779 1.545 1.00 89.44 89 GLY A O 1
ATOM 649 N N . GLU A 1 90 ? 1.186 -10.025 0.415 1.00 89.75 90 GLU A N 1
ATOM 650 C CA . GLU A 1 90 ? 2.192 -10.654 -0.456 1.00 89.75 90 GLU A CA 1
ATOM 651 C C . GLU A 1 90 ? 2.955 -9.657 -1.346 1.00 89.75 90 GLU A C 1
ATOM 653 O O . GLU A 1 90 ? 4.078 -9.944 -1.751 1.00 89.75 90 GLU A O 1
ATOM 658 N N . ASN A 1 91 ? 2.408 -8.459 -1.603 1.00 84.88 91 ASN A N 1
ATOM 659 C CA . ASN A 1 91 ? 3.111 -7.399 -2.342 1.00 84.88 91 ASN A CA 1
ATOM 660 C C . ASN A 1 91 ? 3.692 -6.304 -1.429 1.00 84.88 91 ASN A C 1
ATOM 662 O O . ASN A 1 91 ? 4.149 -5.277 -1.935 1.00 84.88 91 ASN A O 1
ATOM 666 N N . ARG A 1 92 ? 3.712 -6.491 -0.098 1.00 86.69 92 ARG A N 1
ATOM 667 C CA . ARG A 1 92 ? 4.147 -5.450 0.851 1.00 86.69 92 ARG A CA 1
ATOM 668 C C . ARG A 1 92 ? 5.555 -4.948 0.555 1.00 86.69 92 ARG A C 1
ATOM 670 O O . ARG A 1 92 ? 5.732 -3.746 0.408 1.00 86.69 92 ARG A O 1
ATOM 677 N N . ALA A 1 93 ? 6.523 -5.853 0.401 1.00 84.75 93 ALA A N 1
ATOM 678 C CA . ALA A 1 93 ? 7.924 -5.493 0.173 1.00 84.75 93 ALA A CA 1
ATOM 679 C C . ALA A 1 93 ? 8.113 -4.589 -1.059 1.00 84.75 93 ALA A C 1
ATOM 681 O O . ALA A 1 93 ? 8.848 -3.606 -0.998 1.00 84.75 93 ALA A O 1
ATOM 682 N N . CYS A 1 94 ? 7.404 -4.881 -2.155 1.00 84.38 94 CYS A N 1
ATOM 683 C CA . CYS A 1 94 ? 7.445 -4.052 -3.356 1.00 84.38 94 CYS A CA 1
ATOM 684 C C . CYS A 1 94 ? 6.685 -2.728 -3.175 1.00 84.38 94 CYS A C 1
ATOM 686 O O . CYS A 1 94 ? 7.211 -1.668 -3.506 1.00 84.38 94 CYS A O 1
ATOM 688 N N . ALA A 1 95 ? 5.475 -2.777 -2.610 1.00 80.50 95 ALA A N 1
ATOM 689 C CA . ALA A 1 95 ? 4.591 -1.620 -2.481 1.00 80.50 95 ALA A CA 1
ATOM 690 C 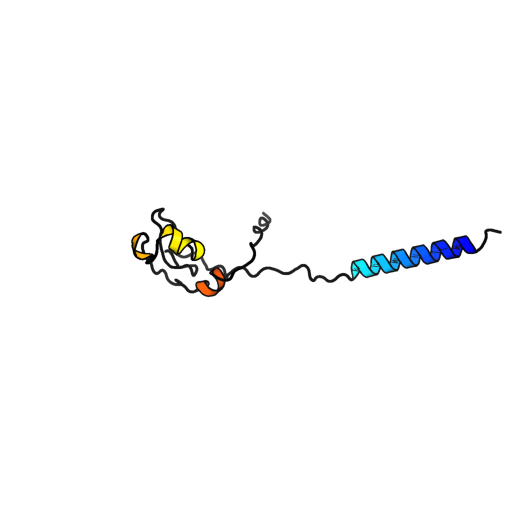C . ALA A 1 95 ? 5.080 -0.577 -1.463 1.00 80.50 95 ALA A C 1
ATOM 692 O O . ALA A 1 95 ? 4.734 0.596 -1.576 1.00 80.50 95 ALA A O 1
ATOM 693 N N . THR A 1 96 ? 5.872 -0.986 -0.468 1.00 82.31 96 THR A N 1
ATOM 694 C CA . THR A 1 96 ? 6.470 -0.070 0.515 1.00 82.31 96 THR A CA 1
ATOM 695 C C . THR A 1 96 ? 7.881 0.376 0.144 1.00 82.31 96 THR A C 1
ATOM 697 O O . THR A 1 96 ? 8.435 1.249 0.812 1.00 82.31 96 THR A O 1
ATOM 700 N N . ARG A 1 97 ? 8.488 -0.195 -0.906 1.00 79.62 97 ARG A N 1
ATOM 701 C CA . ARG A 1 97 ? 9.764 0.306 -1.428 1.00 79.62 97 ARG A CA 1
ATOM 702 C C . ARG A 1 97 ? 9.521 1.731 -1.935 1.00 79.62 97 ARG A C 1
ATOM 704 O O . ARG A 1 97 ? 8.569 1.970 -2.674 1.00 79.62 97 ARG A O 1
ATOM 711 N N . LYS A 1 98 ? 10.374 2.692 -1.561 1.00 66.12 98 LYS A N 1
ATOM 712 C CA . LYS A 1 98 ? 10.356 4.035 -2.165 1.00 66.12 98 LYS A CA 1
ATOM 713 C C . LYS A 1 98 ? 10.764 3.912 -3.636 1.00 66.12 98 LYS A C 1
ATOM 715 O O . LYS A 1 98 ? 11.939 4.015 -3.975 1.00 66.12 98 LYS A O 1
ATOM 720 N N . LEU A 1 99 ? 9.803 3.625 -4.506 1.00 58.09 99 LEU A N 1
ATOM 721 C CA . LEU A 1 99 ? 9.964 3.711 -5.951 1.00 58.09 99 LEU A CA 1
ATOM 722 C C . LEU A 1 99 ? 9.786 5.172 -6.378 1.00 58.09 99 LEU A C 1
ATOM 724 O O . LEU A 1 99 ? 8.856 5.829 -5.907 1.00 58.09 99 LEU A O 1
ATOM 728 N N . PRO A 1 100 ? 10.636 5.704 -7.273 1.00 56.03 100 PRO A N 1
ATOM 729 C CA . PRO A 1 100 ? 10.323 6.953 -7.956 1.00 56.03 100 PRO A CA 1
ATOM 730 C C . PRO A 1 100 ? 9.007 6.783 -8.738 1.00 56.03 100 PRO A C 1
ATOM 732 O O . PRO A 1 100 ? 8.772 5.681 -9.243 1.00 56.03 100 PRO A O 1
ATOM 735 N N . PRO A 1 101 ? 8.174 7.831 -8.876 1.00 55.03 101 PRO A N 1
ATOM 736 C CA . PRO A 1 101 ? 6.891 7.734 -9.570 1.00 55.03 101 PRO A CA 1
ATOM 737 C C . PRO A 1 101 ? 7.069 7.173 -10.988 1.00 55.03 101 PRO A C 1
ATOM 739 O O . PRO A 1 101 ? 7.961 7.595 -11.728 1.00 55.03 101 PRO A O 1
ATOM 742 N N . VAL A 1 102 ? 6.238 6.191 -11.345 1.00 58.00 102 VAL A N 1
ATOM 743 C CA . VAL A 1 102 ? 6.202 5.599 -12.689 1.00 58.00 102 VAL A CA 1
ATOM 744 C C . VAL A 1 102 ? 5.347 6.517 -13.574 1.00 58.00 102 VAL A C 1
ATOM 746 O O . VAL A 1 102 ? 4.240 6.868 -13.159 1.00 58.00 102 VAL A O 1
ATOM 749 N N . PRO A 1 103 ? 5.826 6.952 -14.756 1.00 59.66 103 PRO A N 1
ATOM 750 C CA . PRO A 1 103 ? 4.988 7.699 -15.688 1.00 59.66 103 PRO A CA 1
ATOM 751 C C . PRO A 1 103 ? 3.793 6.834 -16.133 1.00 59.66 103 PRO A C 1
ATOM 753 O O . PRO A 1 103 ? 3.926 5.610 -16.199 1.00 59.66 103 PRO A O 1
ATOM 756 N N . PRO A 1 104 ? 2.622 7.433 -16.418 1.00 60.56 104 PRO A N 1
ATOM 757 C CA . PRO A 1 104 ? 1.432 6.678 -16.804 1.00 60.56 104 PRO A CA 1
ATOM 758 C C . PRO A 1 104 ? 1.718 5.794 -18.030 1.00 60.56 104 PRO A C 1
ATOM 760 O O . PRO A 1 104 ? 2.493 6.204 -18.900 1.00 60.56 104 PRO A O 1
ATOM 763 N N . PRO A 1 105 ? 1.117 4.590 -18.117 1.00 64.56 105 PRO A N 1
ATOM 764 C CA . PRO A 1 105 ? 1.314 3.714 -19.263 1.00 64.56 105 PRO A CA 1
ATOM 765 C C . PRO A 1 105 ? 0.899 4.454 -20.536 1.00 64.56 105 PRO A C 1
ATOM 767 O O . PRO A 1 105 ? -0.187 5.036 -20.595 1.00 64.56 105 PRO A O 1
ATOM 770 N N . ALA A 1 106 ? 1.771 4.452 -21.547 1.00 66.31 106 ALA A N 1
ATOM 771 C CA . ALA A 1 106 ? 1.416 4.960 -22.864 1.00 66.31 106 ALA A CA 1
ATOM 772 C C . ALA A 1 106 ? 0.168 4.205 -23.343 1.00 66.31 106 ALA A C 1
ATOM 774 O O . ALA A 1 106 ? 0.126 2.975 -23.269 1.00 66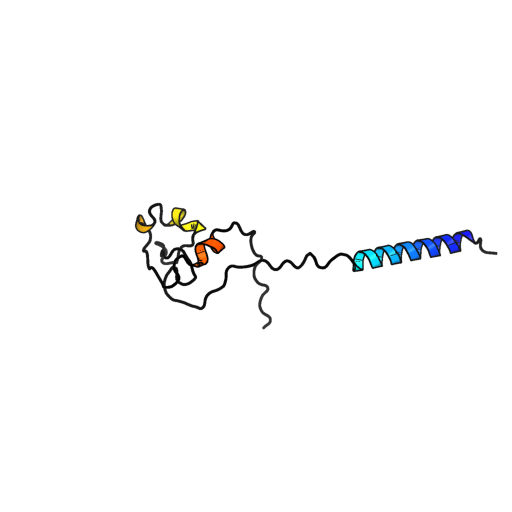.31 106 ALA A O 1
ATOM 775 N N . ALA A 1 107 ? -0.861 4.951 -23.752 1.00 55.56 107 ALA A N 1
ATOM 776 C CA . ALA A 1 107 ? -2.136 4.395 -24.182 1.00 55.56 107 ALA A CA 1
ATOM 777 C C . ALA A 1 107 ? -1.905 3.260 -25.191 1.00 55.56 107 ALA A C 1
ATOM 779 O O . ALA A 1 107 ? -1.164 3.436 -26.160 1.00 55.56 107 ALA A O 1
ATOM 780 N N . ALA A 1 108 ? -2.510 2.097 -24.935 1.00 50.16 108 ALA A N 1
ATOM 781 C CA . ALA A 1 108 ? -2.399 0.943 -25.816 1.00 50.16 108 ALA A CA 1
ATOM 782 C C . ALA A 1 108 ? -2.828 1.333 -27.246 1.00 50.16 108 ALA A C 1
ATOM 784 O O . ALA A 1 108 ? -3.832 2.044 -27.393 1.00 50.16 108 ALA A O 1
ATOM 785 N N . PRO A 1 109 ? -2.094 0.910 -28.294 1.00 61.81 109 PRO A N 1
ATOM 786 C CA . PRO A 1 109 ? -2.562 1.093 -29.660 1.00 61.81 109 PRO A CA 1
ATOM 787 C C . PRO A 1 109 ? -3.903 0.364 -29.826 1.00 61.81 109 PRO A C 1
ATOM 789 O O . PRO A 1 109 ? -4.058 -0.761 -29.348 1.00 61.81 109 PRO A O 1
ATOM 792 N N . ARG A 1 110 ? -4.872 1.069 -30.423 1.00 57.97 110 ARG A N 1
ATOM 793 C CA . ARG A 1 110 ? -6.209 0.545 -30.738 1.00 57.97 110 ARG A CA 1
ATOM 794 C C . ARG A 1 110 ? -6.146 -0.555 -31.785 1.00 57.97 110 ARG A C 1
ATOM 796 O O . ARG A 1 110 ? -5.284 -0.440 -32.683 1.00 57.97 110 ARG A O 1
#

Radius of gyration: 28.43 Å; Cα contacts (8 Å, |Δi|>4): 128; chains: 1; bounding box: 63×44×73 Å

Solvent-accessible surface area (backbone atoms only — not comparable to full-atom values): 6815 Å² total; per-residue (Å²): 133,85,66,69,68,61,59,54,52,55,54,51,54,50,51,52,51,52,53,51,52,52,52,62,72,62,60,69,83,77,78,75,69,81,77,85,69,71,83,84,60,77,96,70,70,62,25,11,28,72,13,30,69,7,27,30,38,83,88,74,45,65,41,48,73,90,45,33,56,78,72,21,35,88,66,39,74,78,52,17,51,76,59,67,15,74,45,44,47,74,34,42,76,59,74,70,46,92,65,78,88,76,78,79,79,77,78,76,84,129

Secondary structure (DSSP, 8-state):
---THHHHHHHHHHHHHHHHHHHHHTS-STT-----PPPPPPP-SSTTTTSS--EEPTTSSBPPTTTHHHHH-SSGGGTSEE---TTTTTTHHHHTS-PPPPPPPPPPP-

pLDDT: mean 75.63, std 16.82, range [48.59, 96.94]

Foldseek 3Di:
DPDCVVVVVVVVVVVVVVVVVVVVVPPDPVPPDDDDDQDADPDDDAAQQRQAQQWQFPVRHHDHPVCQCVGQNVVSVNGTDRRPHHNHNVRVVVRPPPDDDDPPPDDDDD

Sequence (110 aa):
MPSGAAFFVCIAMRRWIFAACLAVLLLPAAFLQAKEACPERPPCRGCGCKGGPGYRGPDGRCVGFADLSKICGEPPTQRCVFENAPGTGENRACATRKLPPVPPPAAAPR